Protein AF-A0A7Y2URD7-F1 (afdb_monomer_lite)

Radius of gyration: 12.72 Å; chains: 1; bounding box: 23×32×24 Å

pLDDT: mean 96.58, std 3.64, range [81.38, 98.62]

Sequence (36 aa):
MSIAFVFPGQGAQTIGMGKALADAYPAAQAVFDEVD

Structure (mmCIF, N/CA/C/O backbone):
data_AF-A0A7Y2URD7-F1
#
_entry.id   AF-A0A7Y2URD7-F1
#
loop_
_atom_site.group_PDB
_atom_site.id
_atom_site.type_symbol
_atom_site.label_atom_id
_atom_site.label_alt_id
_atom_site.label_comp_id
_atom_site.label_asym_id
_atom_site.label_entity_id
_atom_site.label_seq_id
_atom_site.pdbx_PDB_ins_code
_atom_site.Cartn_x
_atom_site.Cartn_y
_atom_site.Cartn_z
_atom_site.occupancy
_atom_site.B_iso_or_equiv
_atom_site.auth_seq_id
_atom_site.auth_comp_id
_atom_site.auth_asym_id
_atom_site.auth_atom_id
_atom_site.pdbx_PDB_model_num
ATOM 1 N N . MET A 1 1 ? -14.910 -22.424 -10.464 1.00 83.50 1 MET A N 1
ATOM 2 C CA . MET A 1 1 ? -14.503 -21.135 -11.065 1.00 83.50 1 M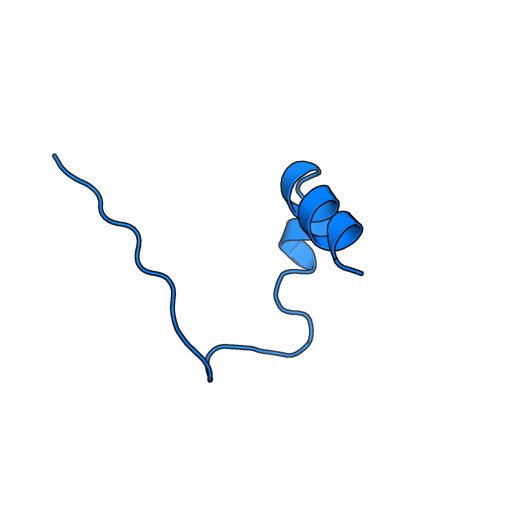ET A CA 1
ATOM 3 C C . MET A 1 1 ? -13.200 -20.725 -10.398 1.00 83.50 1 MET A C 1
ATOM 5 O O . MET A 1 1 ? -13.161 -20.788 -9.178 1.00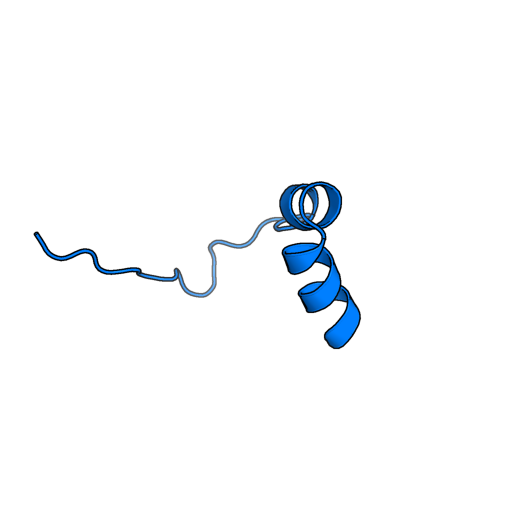 83.50 1 MET A O 1
ATOM 9 N N . SER A 1 2 ? -12.141 -20.422 -11.154 1.00 92.31 2 SER A N 1
ATOM 10 C CA . SER A 1 2 ? -10.835 -20.037 -10.588 1.00 92.31 2 SER A CA 1
ATOM 11 C C . SER A 1 2 ? -10.595 -18.542 -10.793 1.00 92.31 2 SER A C 1
ATOM 13 O O . SER A 1 2 ? -10.978 -18.013 -11.836 1.00 92.31 2 SER A O 1
ATOM 15 N N . ILE A 1 3 ? -9.992 -17.877 -9.806 1.00 96.19 3 ILE A N 1
ATOM 16 C CA . ILE A 1 3 ? -9.632 -16.453 -9.840 1.00 96.19 3 ILE A CA 1
ATOM 17 C C . ILE A 1 3 ? -8.112 -16.353 -9.708 1.00 96.19 3 ILE A C 1
ATOM 19 O O . ILE A 1 3 ? -7.520 -17.036 -8.875 1.00 96.19 3 ILE A O 1
ATOM 23 N N . ALA A 1 4 ? -7.493 -15.495 -10.517 1.00 97.56 4 ALA A N 1
ATOM 24 C CA . ALA A 1 4 ? -6.072 -15.176 -10.439 1.00 97.56 4 ALA A CA 1
ATOM 25 C C . ALA A 1 4 ? -5.885 -13.677 -10.176 1.00 97.56 4 ALA A C 1
ATOM 27 O O . ALA A 1 4 ? -6.567 -12.851 -10.782 1.00 97.56 4 ALA A O 1
ATOM 28 N N . PHE A 1 5 ? -4.948 -13.339 -9.291 1.00 97.75 5 PHE A N 1
ATOM 29 C CA . PHE A 1 5 ? -4.547 -11.962 -9.005 1.00 97.75 5 PHE A CA 1
ATOM 30 C C . PHE A 1 5 ? -3.246 -11.641 -9.740 1.00 97.75 5 PHE A C 1
ATOM 32 O O . PHE A 1 5 ? -2.317 -12.447 -9.736 1.00 97.75 5 PHE A O 1
ATOM 39 N N . VAL A 1 6 ? -3.176 -10.463 -10.359 1.00 97.25 6 VAL A N 1
ATOM 40 C CA . VAL A 1 6 ? -1.986 -9.975 -11.066 1.00 97.25 6 VAL A CA 1
ATOM 41 C C . VAL A 1 6 ? -1.666 -8.580 -10.549 1.00 97.25 6 VAL A C 1
ATOM 43 O O . VAL A 1 6 ? -2.555 -7.737 -10.452 1.00 97.25 6 VAL A O 1
ATOM 46 N N . PHE A 1 7 ? -0.398 -8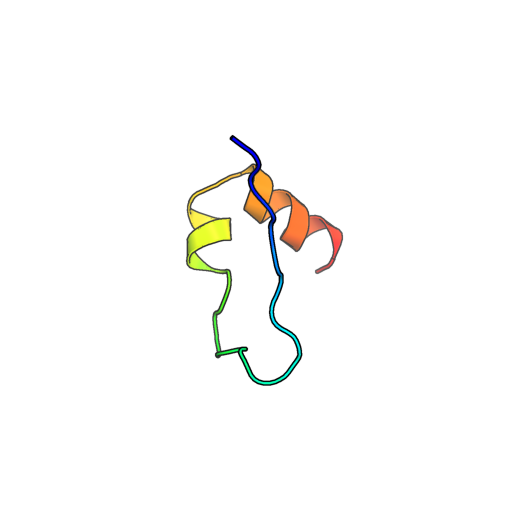.348 -10.220 1.00 97.19 7 PHE A N 1
ATOM 47 C CA . PHE A 1 7 ? 0.081 -7.095 -9.646 1.00 97.19 7 PHE A CA 1
ATOM 48 C C . PHE A 1 7 ? 0.936 -6.358 -10.689 1.00 97.19 7 PHE A C 1
ATOM 50 O O . PHE A 1 7 ? 1.895 -6.947 -11.195 1.00 97.19 7 PHE A O 1
ATOM 57 N N . PRO A 1 8 ? 0.586 -5.114 -11.068 1.00 96.94 8 PRO A N 1
ATOM 58 C CA . PRO A 1 8 ? 1.327 -4.359 -12.073 1.00 96.94 8 PRO A CA 1
ATOM 59 C C . PRO A 1 8 ? 2.734 -3.992 -11.584 1.00 96.94 8 PRO A C 1
ATOM 61 O O . PRO A 1 8 ? 2.965 -3.796 -10.393 1.00 96.94 8 PRO A O 1
ATOM 64 N N . GLY A 1 9 ? 3.672 -3.903 -12.529 1.00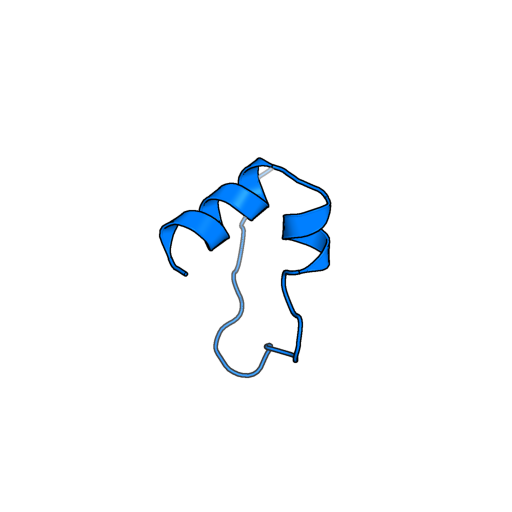 97.44 9 GLY A N 1
ATOM 65 C CA . GLY A 1 9 ? 5.054 -3.507 -12.267 1.00 97.44 9 GLY A CA 1
ATOM 66 C C . GLY A 1 9 ? 5.265 -1.989 -12.226 1.00 97.44 9 GLY A C 1
ATOM 67 O O . GLY A 1 9 ? 4.327 -1.198 -12.127 1.00 97.44 9 GLY A O 1
ATOM 68 N N . GLN A 1 10 ? 6.533 -1.590 -12.338 1.00 97.81 10 GLN A N 1
ATOM 69 C CA . GLN A 1 10 ? 6.952 -0.187 -12.318 1.00 97.81 10 GLN A CA 1
ATOM 70 C C . GLN A 1 10 ? 6.333 0.625 -13.469 1.00 97.81 10 GLN A C 1
ATOM 72 O O . GLN A 1 10 ? 6.177 0.125 -14.581 1.00 97.81 10 GLN A O 1
ATOM 77 N N . GLY A 1 11 ? 6.025 1.895 -13.206 1.00 97.81 11 GLY A N 1
ATOM 78 C CA . GLY A 1 11 ? 5.421 2.843 -14.152 1.00 97.81 11 GLY A CA 1
ATOM 79 C C . GLY A 1 11 ? 3.932 3.115 -13.913 1.00 97.81 11 GLY A C 1
ATOM 80 O O . GLY A 1 11 ? 3.399 4.066 -14.475 1.00 97.81 11 GLY A O 1
ATOM 81 N N . ALA A 1 12 ? 3.266 2.324 -13.066 1.00 97.69 12 ALA A N 1
ATOM 82 C CA . ALA A 1 12 ? 1.859 2.517 -12.704 1.00 97.69 12 ALA A CA 1
ATOM 83 C C . ALA A 1 12 ? 1.647 3.465 -11.506 1.00 97.69 12 ALA A C 1
ATOM 85 O O . ALA A 1 12 ? 0.510 3.810 -11.188 1.00 97.69 12 ALA A O 1
ATOM 86 N N . GLN A 1 13 ? 2.720 3.863 -10.818 1.00 97.44 13 GLN A N 1
ATOM 87 C CA . GLN A 1 13 ? 2.642 4.657 -9.597 1.00 97.44 13 GLN A CA 1
ATOM 88 C C . GLN A 1 13 ? 2.261 6.121 -9.849 1.00 97.44 13 GLN A C 1
ATOM 90 O O . GLN A 1 13 ? 2.671 6.736 -10.833 1.00 97.44 13 GLN A O 1
ATOM 95 N N . THR A 1 14 ? 1.546 6.712 -8.891 1.00 97.81 14 THR A N 1
ATOM 96 C CA . THR A 1 14 ? 1.222 8.145 -8.852 1.00 97.81 14 THR A CA 1
ATOM 97 C C . THR A 1 14 ? 1.512 8.728 -7.471 1.00 97.81 14 THR A C 1
ATOM 99 O O . THR A 1 14 ? 1.528 8.009 -6.471 1.00 97.81 14 THR A O 1
ATOM 102 N N . ILE A 1 15 ? 1.703 10.049 -7.392 1.00 98.00 15 ILE A N 1
ATOM 103 C CA . ILE A 1 15 ? 1.874 10.746 -6.108 1.00 98.00 15 ILE A CA 1
ATOM 104 C C . ILE A 1 15 ? 0.634 10.499 -5.234 1.00 98.00 15 ILE A C 1
ATOM 106 O O . ILE A 1 15 ? -0.493 10.682 -5.690 1.00 98.00 15 ILE A O 1
ATOM 110 N N . GLY A 1 16 ? 0.848 10.062 -3.990 1.00 96.94 16 GLY A N 1
ATOM 111 C CA . GLY A 1 16 ? -0.222 9.775 -3.027 1.00 96.94 16 GLY A CA 1
ATOM 112 C C . GLY A 1 16 ? -0.945 8.434 -3.216 1.00 96.94 16 GLY A C 1
ATOM 113 O O . GLY A 1 16 ? -1.942 8.189 -2.536 1.00 96.94 16 GLY A O 1
ATOM 114 N N . MET A 1 17 ? -0.477 7.559 -4.115 1.00 97.81 17 MET A N 1
ATOM 115 C CA . MET A 1 17 ? -1.032 6.210 -4.281 1.00 97.81 17 MET A CA 1
ATOM 116 C C . MET A 1 17 ? -1.034 5.443 -2.949 1.00 97.81 17 MET A C 1
ATOM 118 O O . MET A 1 17 ? -0.086 5.520 -2.176 1.00 97.81 17 MET A O 1
ATOM 122 N N . GLY A 1 18 ? -2.113 4.708 -2.670 1.00 96.94 18 GLY A N 1
ATOM 123 C CA . GLY A 1 18 ? -2.258 3.921 -1.440 1.00 96.94 18 GLY A CA 1
ATOM 124 C C . GLY A 1 18 ? -2.750 4.707 -0.220 1.00 96.94 18 GLY A C 1
ATOM 125 O O . GLY A 1 18 ? -3.322 4.094 0.677 1.00 96.94 18 GLY A O 1
ATOM 126 N N . LYS A 1 19 ? -2.660 6.047 -0.212 1.00 97.81 19 LYS A N 1
ATOM 127 C CA . LYS A 1 19 ? -3.048 6.865 0.949 1.00 97.81 19 LYS A CA 1
ATOM 128 C C . LYS A 1 19 ? -4.506 6.672 1.372 1.00 97.81 19 LYS A C 1
ATOM 130 O O . LYS A 1 19 ? -4.774 6.385 2.529 1.00 97.81 19 LYS A O 1
ATOM 135 N N . ALA A 1 20 ? -5.44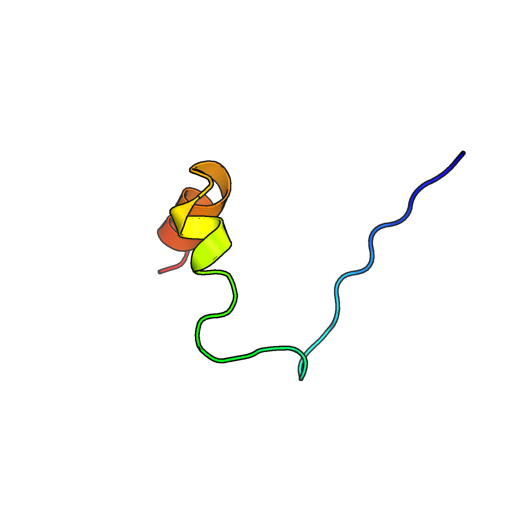6 6.771 0.431 1.00 98.12 20 ALA A N 1
ATOM 136 C CA . ALA A 1 20 ? -6.866 6.595 0.743 1.00 98.12 20 ALA A CA 1
ATOM 137 C C . ALA A 1 20 ? -7.188 5.184 1.274 1.00 98.12 20 ALA A C 1
ATOM 139 O O . ALA A 1 20 ? -8.135 5.016 2.035 1.00 98.12 20 ALA A O 1
ATOM 140 N N . LEU A 1 21 ? -6.405 4.172 0.878 1.00 97.88 21 LEU A N 1
ATOM 141 C CA . LEU A 1 21 ? -6.561 2.806 1.372 1.00 97.88 21 LEU A CA 1
ATOM 142 C C . LEU A 1 21 ? -6.049 2.685 2.813 1.00 97.88 21 LEU A C 1
ATOM 144 O O . LEU A 1 21 ? -6.737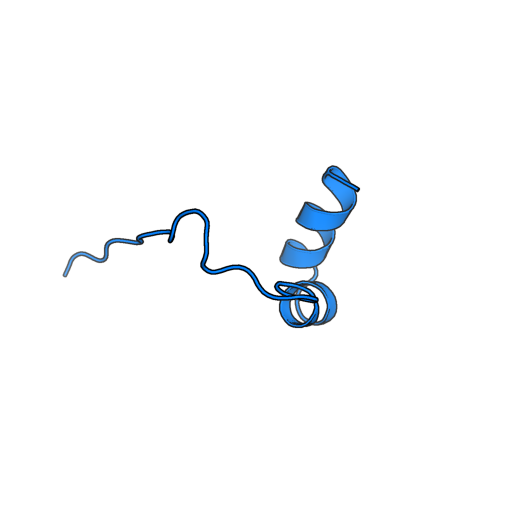 2.097 3.642 1.00 97.88 21 LEU A O 1
ATOM 148 N N . ALA A 1 22 ? -4.884 3.267 3.107 1.00 98.12 22 ALA A N 1
ATOM 149 C CA . ALA A 1 22 ? -4.331 3.331 4.459 1.00 98.12 22 ALA A CA 1
ATOM 150 C C . ALA A 1 22 ? -5.272 4.087 5.412 1.00 98.12 22 ALA A C 1
ATOM 152 O O . ALA A 1 22 ? -5.652 3.550 6.449 1.00 98.12 22 ALA A O 1
ATOM 153 N N . ASP A 1 23 ? -5.761 5.260 4.991 1.00 98.12 23 ASP A N 1
ATOM 154 C CA . ASP A 1 23 ? -6.674 6.094 5.783 1.00 98.12 23 ASP A CA 1
ATOM 155 C C . ASP A 1 23 ? -8.013 5.369 6.090 1.00 98.12 23 ASP A C 1
ATOM 157 O O . ASP A 1 23 ? -8.639 5.624 7.119 1.00 98.12 23 ASP A O 1
ATOM 161 N N . ALA A 1 24 ? -8.475 4.470 5.208 1.00 98.62 24 ALA A N 1
ATOM 162 C CA . ALA A 1 24 ? -9.770 3.792 5.337 1.00 98.62 24 ALA A CA 1
ATOM 163 C C . ALA A 1 24 ? -9.712 2.423 6.038 1.00 98.62 24 ALA A C 1
ATOM 165 O O . ALA A 1 24 ? -10.713 1.992 6.618 1.00 98.62 24 ALA A O 1
ATOM 166 N N . TYR A 1 25 ? -8.581 1.715 5.970 1.00 98.50 25 TYR A N 1
ATOM 167 C CA . TYR A 1 25 ? -8.476 0.332 6.433 1.00 98.50 25 TYR A CA 1
ATOM 168 C C . TYR A 1 25 ? -7.280 0.144 7.375 1.00 98.50 25 TYR A C 1
ATOM 170 O O . TYR A 1 25 ? -6.137 0.201 6.917 1.00 98.50 25 TYR A O 1
ATOM 178 N N . PRO A 1 26 ? -7.506 -0.217 8.656 1.00 98.25 26 PRO A N 1
ATOM 179 C CA . PRO A 1 26 ? -6.421 -0.420 9.622 1.00 98.25 26 PRO A CA 1
ATOM 180 C C . PRO A 1 26 ? -5.367 -1.444 9.180 1.00 98.25 26 PRO A C 1
ATOM 182 O O . PRO A 1 26 ? -4.188 -1.281 9.468 1.00 98.25 26 PRO A O 1
ATOM 185 N N . ALA A 1 27 ? -5.775 -2.484 8.442 1.00 98.19 27 ALA A N 1
ATOM 186 C CA . ALA A 1 27 ? -4.847 -3.479 7.908 1.00 98.19 27 ALA A CA 1
ATOM 187 C C . ALA A 1 27 ? -3.909 -2.902 6.836 1.00 98.19 27 ALA A C 1
ATOM 189 O O . ALA A 1 27 ? -2.765 -3.329 6.745 1.00 98.19 27 ALA A O 1
ATOM 190 N N . ALA A 1 28 ? -4.378 -1.941 6.032 1.00 97.88 28 ALA A N 1
ATOM 191 C CA . ALA A 1 28 ? -3.527 -1.252 5.071 1.00 97.88 28 ALA A CA 1
ATOM 192 C C . ALA A 1 28 ? -2.579 -0.289 5.795 1.00 97.88 28 ALA A C 1
ATOM 194 O O . ALA A 1 28 ? -1.390 -0.312 5.505 1.00 97.88 28 ALA A O 1
ATOM 195 N N . GLN A 1 29 ? -3.078 0.481 6.772 1.00 98.31 29 GLN A N 1
ATOM 196 C CA . GLN A 1 29 ? -2.251 1.381 7.587 1.00 98.31 29 GLN A CA 1
ATOM 197 C C . GLN A 1 29 ? -1.080 0.645 8.251 1.00 98.31 29 GLN A C 1
ATOM 199 O O . GLN A 1 29 ? 0.057 1.074 8.108 1.00 98.31 29 GLN A O 1
ATOM 204 N N . ALA A 1 30 ? -1.337 -0.505 8.883 1.00 98.31 30 ALA A N 1
ATOM 205 C CA . ALA A 1 30 ? -0.301 -1.282 9.565 1.00 98.31 30 ALA A CA 1
ATOM 206 C C . ALA A 1 30 ? 0.851 -1.722 8.641 1.00 98.31 30 ALA A C 1
ATOM 208 O O . ALA A 1 30 ? 1.986 -1.827 9.091 1.00 98.31 30 ALA A O 1
ATOM 209 N N . VAL A 1 31 ? 0.571 -1.968 7.354 1.00 97.69 31 VAL A N 1
ATOM 210 C CA . VAL A 1 31 ? 1.607 -2.324 6.370 1.00 97.69 31 VAL A CA 1
ATOM 211 C C . VAL A 1 31 ? 2.498 -1.127 6.043 1.00 97.69 31 VAL A C 1
ATOM 213 O O . VAL A 1 31 ? 3.697 -1.312 5.875 1.00 97.69 31 VAL A O 1
ATOM 216 N N . PHE A 1 32 ? 1.935 0.084 5.953 1.00 96.38 32 PHE A N 1
ATOM 217 C CA . PHE A 1 32 ? 2.735 1.302 5.788 1.00 96.38 32 PHE A CA 1
ATOM 218 C C . PHE A 1 32 ? 3.564 1.585 7.050 1.00 96.38 32 PHE A C 1
ATOM 220 O O . PHE A 1 32 ? 4.759 1.826 6.934 1.00 96.38 32 PHE A O 1
ATOM 227 N N . ASP A 1 33 ? 2.969 1.451 8.239 1.00 97.31 33 ASP A N 1
ATOM 228 C CA . ASP A 1 33 ? 3.654 1.685 9.520 1.00 97.31 33 ASP A CA 1
ATOM 229 C C . ASP A 1 33 ? 4.852 0.739 9.758 1.00 97.31 33 ASP A C 1
ATOM 231 O O . ASP A 1 33 ? 5.775 1.088 10.488 1.00 97.31 33 ASP A O 1
ATOM 235 N N . GLU A 1 34 ? 4.851 -0.470 9.179 1.00 97.75 34 GLU A N 1
ATOM 236 C CA . GLU A 1 34 ? 5.963 -1.430 9.300 1.00 97.75 34 GLU A CA 1
ATOM 237 C C . GLU A 1 34 ? 7.214 -1.003 8.509 1.00 97.75 34 GLU A C 1
ATOM 239 O O . GLU A 1 34 ? 8.323 -1.431 8.837 1.00 97.75 34 GLU A O 1
ATOM 244 N N . VAL A 1 35 ? 7.044 -0.193 7.458 1.00 93.75 35 VAL A N 1
ATOM 245 C CA . VAL A 1 35 ? 8.096 0.090 6.463 1.00 93.75 35 VAL A CA 1
ATOM 246 C C . VAL A 1 35 ? 8.464 1.569 6.311 1.00 93.75 35 VAL A C 1
ATOM 248 O O . VAL A 1 35 ? 9.409 1.856 5.572 1.00 93.75 35 VAL A O 1
ATOM 251 N N . ASP A 1 36 ? 7.735 2.478 6.962 1.00 81.38 36 ASP A N 1
ATOM 252 C CA . ASP A 1 36 ? 8.097 3.901 7.104 1.00 81.38 36 ASP A CA 1
ATOM 253 C C . ASP A 1 36 ? 9.388 4.089 7.931 1.00 81.38 36 ASP A C 1
ATOM 255 O O . ASP A 1 36 ? 10.214 4.951 7.538 1.00 81.38 36 ASP A O 1
#

Foldseek 3Di:
DDDDDDDDDPPPDDPCPLVVVLVPDVVSVVVVVVPD

Secondary structure (DSSP, 8-state):
---------TT---TTTTHHHHHH-HHHHHHHHTT-